Protein AF-X1PCH0-F1 (afdb_monomer)

Structure (mmCIF, N/CA/C/O backbone):
data_AF-X1PCH0-F1
#
_entry.id   AF-X1PCH0-F1
#
loop_
_atom_site.group_PDB
_atom_site.id
_atom_site.type_symbol
_atom_site.label_atom_id
_atom_site.label_alt_id
_atom_site.label_comp_id
_atom_site.label_asym_id
_atom_site.label_entity_id
_atom_site.label_seq_id
_atom_site.pdbx_PDB_ins_code
_atom_site.Cartn_x
_atom_site.Cartn_y
_atom_site.Cartn_z
_atom_site.occupancy
_atom_site.B_iso_or_equiv
_atom_site.auth_seq_id
_atom_site.auth_comp_id
_atom_site.auth_asym_id
_atom_site.auth_atom_id
_atom_site.pdbx_PDB_model_num
ATOM 1 N N . MET A 1 1 ? -16.392 0.186 8.956 1.00 86.19 1 MET A N 1
ATOM 2 C CA . MET A 1 1 ? -15.124 0.433 8.249 1.00 86.19 1 MET A CA 1
ATOM 3 C C . MET A 1 1 ? -14.223 -0.790 8.375 1.00 86.19 1 MET A C 1
ATOM 5 O O . MET A 1 1 ? -13.735 -1.090 9.455 1.00 86.19 1 MET A O 1
ATOM 9 N N . GLN A 1 2 ? -14.093 -1.530 7.285 1.00 96.88 2 GLN A N 1
ATOM 10 C CA . GLN A 1 2 ? -13.291 -2.727 7.056 1.00 96.88 2 GLN A CA 1
ATOM 11 C C . GLN A 1 2 ? -12.267 -2.507 5.925 1.00 96.88 2 GLN A C 1
ATOM 13 O O . GLN A 1 2 ? -11.289 -3.250 5.837 1.00 96.88 2 GLN A O 1
ATOM 18 N N . ARG A 1 3 ? -12.473 -1.505 5.058 1.00 98.19 3 ARG A N 1
ATOM 19 C CA . ARG A 1 3 ? -11.628 -1.227 3.888 1.00 98.19 3 ARG A CA 1
ATOM 20 C C . ARG A 1 3 ? -11.244 0.244 3.839 1.00 98.19 3 ARG A C 1
ATOM 22 O O . ARG A 1 3 ? -12.115 1.102 3.778 1.00 98.19 3 ARG A O 1
ATOM 29 N N . VAL A 1 4 ? -9.947 0.535 3.871 1.00 98.25 4 VAL A N 1
ATOM 30 C CA . VAL A 1 4 ? -9.428 1.908 3.933 1.00 98.25 4 VAL A CA 1
ATOM 31 C C . VAL A 1 4 ? -8.373 2.123 2.861 1.00 98.25 4 VAL A C 1
ATOM 33 O O . VAL A 1 4 ? -7.351 1.437 2.831 1.00 98.25 4 VAL A O 1
ATOM 36 N N . MET A 1 5 ? -8.601 3.104 1.992 1.00 97.75 5 MET A N 1
ATOM 37 C CA . MET A 1 5 ? -7.638 3.542 0.984 1.00 97.75 5 MET A CA 1
ATOM 38 C C . MET A 1 5 ? -6.846 4.740 1.516 1.00 97.75 5 MET A C 1
ATOM 40 O O . MET A 1 5 ? -7.427 5.754 1.890 1.00 97.75 5 MET A O 1
ATOM 44 N N . ILE A 1 6 ? -5.515 4.641 1.526 1.00 97.88 6 ILE A N 1
ATOM 45 C CA . ILE A 1 6 ? -4.622 5.732 1.935 1.00 97.88 6 ILE A CA 1
ATOM 46 C C . ILE A 1 6 ? -3.766 6.137 0.737 1.00 97.88 6 ILE A C 1
ATOM 48 O O . ILE A 1 6 ? -2.930 5.369 0.259 1.00 97.88 6 ILE A O 1
ATOM 52 N N . ILE A 1 7 ? -3.952 7.370 0.274 1.00 96.06 7 ILE A N 1
ATOM 53 C CA . ILE A 1 7 ? -3.163 7.988 -0.794 1.00 96.06 7 ILE A CA 1
ATOM 54 C C . ILE A 1 7 ? -2.511 9.274 -0.297 1.00 96.06 7 ILE A C 1
ATOM 56 O O . ILE A 1 7 ? -3.029 9.959 0.580 1.00 96.06 7 ILE A O 1
ATOM 60 N N . GLY A 1 8 ? -1.353 9.600 -0.859 1.00 93.62 8 GLY A N 1
ATOM 61 C CA . GLY A 1 8 ? -0.617 10.808 -0.520 1.00 93.62 8 GLY A CA 1
ATOM 62 C C . GLY A 1 8 ? 0.708 10.881 -1.265 1.00 93.62 8 GLY A C 1
ATOM 63 O O . GLY A 1 8 ? 1.127 9.921 -1.913 1.00 93.62 8 GLY A O 1
ATOM 64 N N . GLN A 1 9 ? 1.377 12.022 -1.153 1.00 93.56 9 GLN A N 1
ATOM 65 C CA . GLN A 1 9 ? 2.697 12.230 -1.742 1.00 93.56 9 GLN A CA 1
ATOM 66 C C . GLN A 1 9 ? 3.797 11.487 -0.949 1.00 93.56 9 GLN A C 1
ATOM 68 O O . GLN A 1 9 ? 3.592 11.058 0.199 1.00 93.56 9 GLN A O 1
ATOM 73 N N . PRO A 1 10 ? 4.993 11.290 -1.526 1.00 92.12 10 PRO A N 1
ATOM 74 C CA . PRO A 1 10 ? 6.177 10.916 -0.755 1.00 92.12 10 PRO A CA 1
ATOM 75 C C . PRO A 1 10 ? 6.382 11.868 0.437 1.00 92.12 10 PRO A C 1
ATOM 77 O O . PRO A 1 10 ? 6.111 13.059 0.343 1.00 92.12 10 PRO A O 1
ATOM 80 N N . GLY A 1 11 ? 6.788 11.337 1.593 1.00 93.50 11 GLY A N 1
ATOM 81 C CA . GLY A 1 11 ? 6.997 12.140 2.808 1.00 93.50 11 GLY A CA 1
ATOM 82 C C . GLY A 1 11 ? 5.738 12.574 3.578 1.00 93.50 11 GLY A C 1
ATOM 83 O O . GLY A 1 11 ? 5.867 13.016 4.712 1.00 93.50 11 GLY A O 1
ATOM 84 N N . SER A 1 12 ? 4.517 12.374 3.065 1.00 96.06 12 SER A N 1
ATOM 85 C CA . SER A 1 12 ? 3.286 12.859 3.729 1.00 96.06 12 SER A CA 1
ATOM 86 C C . SER A 1 12 ? 2.833 12.060 4.968 1.00 96.06 12 SER A C 1
ATOM 88 O O . SER A 1 12 ? 1.738 12.279 5.478 1.00 96.06 12 SER A O 1
ATOM 90 N N . GLY A 1 13 ? 3.616 11.080 5.433 1.00 96.81 13 GLY A N 1
ATOM 91 C CA . GLY A 1 13 ? 3.287 10.266 6.615 1.00 96.81 13 GLY A CA 1
ATOM 92 C C . GLY A 1 13 ? 2.313 9.095 6.393 1.00 96.81 13 GLY A C 1
ATOM 93 O O . GLY A 1 13 ? 1.902 8.465 7.365 1.00 96.81 13 GLY A O 1
ATOM 94 N N . LYS A 1 14 ? 1.980 8.753 5.140 1.00 97.56 14 LYS A N 1
ATOM 95 C CA . LYS A 1 14 ? 1.053 7.662 4.750 1.00 97.56 14 LYS A CA 1
ATOM 96 C C . LYS A 1 14 ? 1.303 6.348 5.492 1.00 97.56 14 LYS A C 1
ATOM 98 O O . LYS A 1 14 ? 0.406 5.804 6.127 1.00 97.56 14 LYS A O 1
ATOM 103 N N . SER A 1 15 ? 2.541 5.860 5.449 1.00 97.00 15 SER A N 1
ATOM 104 C CA . SER A 1 15 ? 2.909 4.561 6.011 1.00 97.00 15 SER A CA 1
ATOM 105 C C . SER A 1 15 ? 2.859 4.578 7.542 1.00 97.00 15 SER A C 1
ATOM 107 O O . SER A 1 15 ? 2.552 3.566 8.167 1.00 97.00 15 SER A O 1
ATOM 109 N N . THR A 1 16 ? 3.090 5.743 8.160 1.00 98.06 16 THR A N 1
ATOM 110 C CA . THR A 1 16 ? 2.876 5.952 9.600 1.00 98.06 16 THR A CA 1
ATOM 111 C C . THR A 1 16 ? 1.394 5.885 9.951 1.00 98.06 16 THR A C 1
ATOM 113 O O . THR A 1 16 ? 1.037 5.210 10.915 1.00 98.06 16 THR A O 1
ATOM 116 N N . LEU A 1 17 ? 0.530 6.541 9.171 1.00 98.31 17 LEU A N 1
ATOM 117 C CA . LEU A 1 17 ? -0.920 6.474 9.354 1.00 98.31 17 LEU A CA 1
ATOM 118 C C . LEU A 1 17 ? -1.439 5.042 9.179 1.00 98.31 17 LEU A C 1
ATOM 120 O O . LEU A 1 17 ? -2.160 4.555 10.044 1.00 98.31 17 LEU A O 1
ATOM 124 N N . ALA A 1 18 ? -1.031 4.357 8.109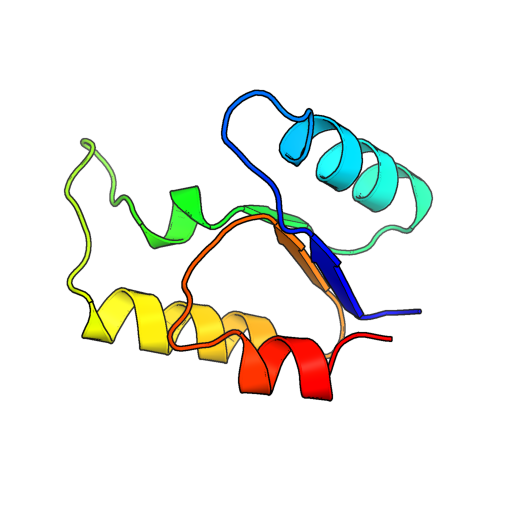 1.00 98.31 18 ALA A N 1
ATOM 125 C CA . ALA A 1 18 ? -1.458 2.995 7.806 1.00 98.31 18 ALA A CA 1
ATOM 126 C C . ALA A 1 18 ? -1.112 2.014 8.933 1.00 98.31 18 ALA A C 1
ATOM 128 O O . ALA A 1 18 ? -1.975 1.256 9.365 1.00 98.31 18 ALA A O 1
ATOM 129 N N . ARG A 1 19 ? 0.115 2.084 9.470 1.00 98.38 19 ARG A N 1
ATOM 130 C CA . ARG A 1 19 ? 0.541 1.254 10.606 1.00 98.38 19 ARG A CA 1
ATOM 131 C C . ARG A 1 19 ? -0.280 1.532 11.861 1.00 98.38 19 ARG A C 1
ATOM 133 O O . ARG A 1 19 ? -0.842 0.605 12.428 1.00 98.38 19 ARG A O 1
ATOM 140 N N . LYS A 1 20 ? -0.403 2.806 12.253 1.00 98.50 20 LYS A N 1
ATOM 141 C CA . LYS A 1 20 ? -1.186 3.202 13.436 1.00 98.50 20 LYS A CA 1
ATOM 142 C C . LYS A 1 20 ? -2.650 2.787 13.314 1.00 98.50 20 LYS A C 1
ATOM 144 O O . LYS A 1 20 ? -3.271 2.404 14.301 1.00 98.50 20 LYS A O 1
ATOM 149 N N . LEU A 1 21 ? -3.216 2.880 12.112 1.00 98.06 21 LEU A N 1
ATOM 150 C CA . LEU A 1 21 ? -4.585 2.457 11.856 1.00 98.06 21 LEU A CA 1
ATOM 151 C C . LEU A 1 21 ? -4.711 0.932 11.916 1.00 98.06 21 LEU A C 1
ATOM 153 O O . LEU A 1 21 ? -5.648 0.443 12.539 1.00 98.06 21 LEU A O 1
ATOM 157 N N . GLY A 1 22 ? -3.759 0.190 11.350 1.00 98.38 22 GLY A N 1
ATOM 158 C CA . GLY A 1 22 ? -3.697 -1.269 11.454 1.00 98.38 22 GLY A CA 1
ATOM 159 C C . GLY A 1 22 ? -3.624 -1.744 12.905 1.00 98.38 22 GLY A C 1
ATOM 160 O O . GLY A 1 22 ? -4.437 -2.563 13.315 1.00 98.38 22 GLY A O 1
ATOM 161 N N . GLU A 1 23 ? -2.740 -1.155 13.714 1.00 98.38 23 GLU A N 1
ATOM 162 C CA . GLU A 1 23 ? -2.614 -1.451 15.152 1.00 98.38 23 GLU A CA 1
ATOM 163 C C . GLU A 1 23 ? -3.918 -1.194 15.921 1.00 98.38 23 GLU A C 1
ATOM 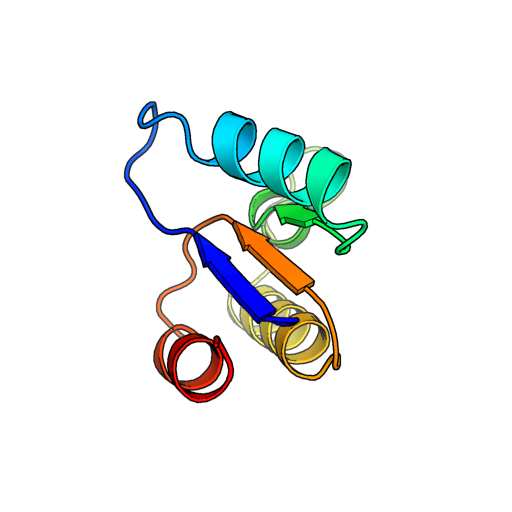165 O O . GLU A 1 23 ? -4.301 -1.983 16.780 1.00 98.38 23 GLU A O 1
ATOM 170 N N . ARG A 1 24 ? -4.626 -0.103 15.605 1.00 98.19 24 ARG A N 1
ATOM 171 C CA . ARG A 1 24 ? -5.873 0.276 16.292 1.00 98.19 24 ARG A CA 1
ATOM 172 C C . ARG A 1 24 ? -7.096 -0.520 15.848 1.00 98.19 24 ARG A C 1
ATOM 174 O O . ARG A 1 24 ? -8.025 -0.676 16.632 1.00 98.19 24 ARG A O 1
ATOM 181 N N . THR A 1 25 ? -7.140 -0.946 14.589 1.00 97.94 25 THR A N 1
ATOM 182 C CA . THR A 1 25 ? -8.328 -1.578 13.985 1.00 97.94 25 THR A CA 1
ATOM 183 C C . THR A 1 25 ? -8.195 -3.089 13.828 1.00 97.94 25 THR A C 1
ATOM 185 O O . THR A 1 25 ? -9.193 -3.764 13.595 1.00 97.94 25 THR A O 1
ATOM 188 N N . GLY A 1 26 ? -6.974 -3.624 13.906 1.00 97.88 26 GLY A N 1
ATOM 189 C CA . GLY A 1 26 ? -6.670 -5.010 13.555 1.00 97.88 26 GLY A CA 1
ATOM 190 C C . GLY A 1 26 ? -6.772 -5.309 12.054 1.00 97.88 26 GLY A C 1
ATOM 191 O O . GLY A 1 26 ? -6.704 -6.474 11.661 1.00 97.88 26 GLY A O 1
ATOM 192 N N . LEU A 1 27 ? -6.957 -4.295 11.198 1.00 98.25 27 LEU A N 1
ATOM 193 C CA . LEU A 1 27 ? -7.051 -4.497 9.753 1.00 98.25 27 LEU A CA 1
ATOM 194 C C . LEU A 1 27 ? -5.675 -4.813 9.143 1.00 98.25 27 LEU A C 1
ATOM 196 O O . LEU A 1 27 ? -4.675 -4.193 9.518 1.00 98.25 27 LEU A O 1
ATOM 200 N N . PRO A 1 28 ? -5.606 -5.733 8.162 1.00 98.12 28 PRO A N 1
ATOM 201 C CA . PRO A 1 28 ? -4.352 -6.057 7.497 1.00 98.12 28 PRO A CA 1
ATOM 202 C C . PRO A 1 28 ? -3.883 -4.876 6.640 1.00 98.12 28 PRO A C 1
ATOM 204 O O . PRO A 1 28 ? -4.627 -4.376 5.794 1.00 98.12 28 PRO A O 1
ATOM 207 N N . VAL A 1 29 ? -2.636 -4.452 6.846 1.00 98.50 29 VAL A N 1
ATOM 208 C CA . VAL A 1 29 ? -2.016 -3.346 6.106 1.00 98.50 29 VAL A CA 1
ATOM 209 C C . VAL A 1 29 ? -1.265 -3.884 4.894 1.00 98.50 29 VAL A C 1
ATOM 211 O O . VAL A 1 29 ? -0.431 -4.780 5.011 1.00 98.50 29 VAL A O 1
ATOM 214 N N . VAL A 1 30 ? -1.539 -3.305 3.729 1.00 98.12 30 VAL A N 1
ATOM 215 C CA . VAL A 1 30 ? -0.825 -3.560 2.479 1.00 98.12 30 VAL A CA 1
ATOM 216 C C . VAL A 1 30 ? -0.214 -2.254 1.993 1.00 98.12 30 VAL A C 1
ATOM 218 O O . VAL A 1 30 ? -0.926 -1.300 1.681 1.00 98.12 30 VAL A O 1
ATOM 221 N N . HIS A 1 31 ? 1.113 -2.226 1.914 1.00 97.25 31 HIS A N 1
ATOM 222 C CA . HIS A 1 31 ? 1.864 -1.135 1.301 1.00 97.25 31 HIS A CA 1
ATOM 223 C C . HIS A 1 31 ? 2.116 -1.460 -0.169 1.00 97.25 31 HIS A C 1
ATOM 225 O O . HIS A 1 31 ? 2.615 -2.538 -0.481 1.00 97.25 31 HIS A O 1
ATOM 231 N N . ILE A 1 32 ? 1.820 -0.530 -1.075 1.00 96.12 32 ILE A N 1
ATOM 232 C CA . ILE A 1 32 ? 1.986 -0.741 -2.519 1.00 96.12 32 ILE A CA 1
ATOM 233 C C . ILE A 1 32 ? 3.434 -1.087 -2.912 1.00 96.12 32 ILE A C 1
ATOM 235 O O . ILE A 1 32 ? 3.652 -1.742 -3.930 1.00 96.12 32 ILE A O 1
ATOM 239 N N . ASP A 1 33 ? 4.427 -0.685 -2.117 1.00 94.56 33 ASP A N 1
ATOM 240 C CA . ASP A 1 33 ? 5.839 -0.970 -2.385 1.00 94.56 33 ASP A CA 1
ATOM 241 C C . ASP A 1 33 ? 6.137 -2.477 -2.354 1.00 94.56 33 ASP A C 1
ATOM 243 O O . ASP A 1 33 ? 6.961 -2.954 -3.132 1.00 94.56 33 ASP A O 1
ATOM 247 N N . THR A 1 34 ? 5.407 -3.259 -1.547 1.00 94.81 34 THR A N 1
ATOM 248 C CA . THR A 1 34 ? 5.552 -4.728 -1.524 1.00 94.81 34 THR A CA 1
ATOM 249 C C . THR A 1 34 ? 5.012 -5.384 -2.798 1.00 94.81 34 THR A C 1
ATOM 251 O O . THR A 1 34 ? 5.411 -6.497 -3.145 1.00 94.81 34 THR A O 1
ATOM 254 N N . ILE A 1 35 ? 4.138 -4.677 -3.524 1.00 96.75 35 ILE A N 1
ATOM 255 C CA . ILE A 1 35 ? 3.623 -5.058 -4.842 1.00 96.75 35 ILE A CA 1
ATOM 256 C C . ILE A 1 35 ? 4.535 -4.528 -5.953 1.00 96.75 35 ILE A C 1
ATOM 258 O O . ILE A 1 35 ? 4.750 -5.226 -6.938 1.00 96.75 35 ILE A O 1
ATOM 262 N N . HIS A 1 36 ? 5.122 -3.338 -5.817 1.00 96.31 36 HIS A N 1
ATOM 263 C CA . HIS A 1 36 ? 6.027 -2.797 -6.837 1.00 96.31 36 HIS A CA 1
ATOM 264 C C . HIS A 1 36 ? 7.306 -3.614 -6.975 1.00 96.31 36 HIS A C 1
ATOM 266 O O . HIS A 1 36 ? 7.728 -3.890 -8.097 1.00 96.31 36 HIS A O 1
ATOM 272 N N . TRP A 1 37 ? 7.889 -4.026 -5.850 1.00 96.94 37 TRP A N 1
ATOM 273 C CA . TRP A 1 37 ? 9.240 -4.571 -5.820 1.00 96.94 37 TRP A CA 1
ATOM 274 C C . TRP A 1 37 ? 9.251 -6.051 -5.445 1.00 96.94 37 TRP A C 1
ATOM 276 O O . TRP A 1 37 ? 8.608 -6.488 -4.486 1.00 96.94 37 TRP A O 1
ATOM 286 N N . GLN A 1 38 ? 9.989 -6.835 -6.221 1.00 95.75 38 GLN A N 1
ATOM 287 C CA . GLN A 1 38 ? 10.406 -8.186 -5.865 1.00 95.75 38 GLN A CA 1
ATOM 288 C C . GLN A 1 38 ? 11.691 -8.130 -5.016 1.00 95.75 38 GLN A C 1
ATOM 290 O O . GLN A 1 38 ? 12.341 -7.078 -4.945 1.00 95.75 38 GLN A O 1
ATOM 295 N N . PRO A 1 39 ? 12.093 -9.246 -4.374 1.00 94.56 39 PRO A N 1
ATOM 296 C CA . PRO A 1 39 ? 13.401 -9.339 -3.736 1.00 94.56 39 PRO A CA 1
ATOM 297 C C . PRO A 1 39 ? 14.525 -8.889 -4.678 1.00 94.56 39 PRO A C 1
ATOM 299 O O . PRO A 1 39 ? 14.512 -9.197 -5.867 1.00 94.56 39 PRO A O 1
ATOM 302 N N . GLY A 1 40 ? 15.484 -8.132 -4.143 1.00 96.19 40 GLY A N 1
ATOM 303 C CA . GLY A 1 40 ? 16.551 -7.531 -4.947 1.00 96.19 40 GLY A CA 1
ATOM 304 C C . GLY A 1 40 ? 16.156 -6.243 -5.675 1.00 96.19 40 GLY A C 1
ATOM 305 O O . GLY A 1 40 ? 16.881 -5.831 -6.571 1.00 96.19 40 GLY A O 1
ATOM 306 N N . TRP A 1 41 ? 15.043 -5.600 -5.292 1.00 95.50 41 TRP A N 1
ATOM 307 C CA . TRP A 1 41 ? 14.573 -4.336 -5.884 1.00 95.50 41 TRP A CA 1
ATOM 308 C C . TRP A 1 41 ? 14.263 -4.440 -7.381 1.00 95.50 41 TRP A C 1
ATOM 310 O O . TRP A 1 41 ? 14.365 -3.468 -8.125 1.00 95.50 41 TRP A O 1
ATOM 320 N N . VAL A 1 42 ? 13.854 -5.629 -7.824 1.00 97.50 42 VAL A N 1
ATOM 321 C CA . VAL A 1 42 ? 13.423 -5.851 -9.204 1.00 97.50 42 VAL A CA 1
ATOM 322 C C . VAL A 1 42 ? 11.979 -5.378 -9.344 1.00 97.50 42 VAL A C 1
ATOM 324 O O . VAL A 1 42 ? 11.090 -5.856 -8.635 1.00 97.50 42 VAL A O 1
ATOM 327 N N . GLU A 1 43 ? 11.741 -4.417 -10.234 1.00 96.94 43 GLU A N 1
ATOM 328 C CA . GLU A 1 43 ? 10.398 -3.887 -10.468 1.00 96.94 43 GLU A CA 1
ATOM 329 C C . GLU A 1 43 ? 9.509 -4.936 -11.146 1.00 96.94 43 GLU A C 1
ATOM 331 O O . GLU A 1 43 ? 9.898 -5.561 -12.135 1.00 96.94 43 GLU A O 1
ATOM 336 N N . ARG A 1 44 ? 8.286 -5.119 -10.640 1.00 97.25 44 ARG A N 1
ATOM 337 C CA . ARG A 1 44 ? 7.272 -5.934 -11.319 1.00 97.25 44 ARG A CA 1
ATOM 338 C C . ARG A 1 44 ? 6.785 -5.261 -12.598 1.00 97.25 44 ARG A C 1
ATOM 340 O O . ARG A 1 44 ? 6.777 -4.036 -12.722 1.00 97.25 44 ARG A O 1
ATOM 347 N N . SER A 1 45 ? 6.275 -6.060 -13.531 1.00 97.69 45 SER A N 1
ATOM 348 C CA . SER A 1 45 ? 5.571 -5.512 -14.693 1.00 97.69 45 SER A CA 1
ATOM 349 C C . SER A 1 45 ? 4.308 -4.752 -14.262 1.00 97.69 45 SER A C 1
ATOM 351 O O . SER A 1 45 ? 3.727 -5.003 -13.200 1.00 97.69 45 SER A O 1
ATOM 353 N N . ARG A 1 46 ? 3.847 -3.809 -15.091 1.00 96.75 46 ARG A N 1
ATOM 354 C CA . ARG A 1 46 ? 2.608 -3.056 -14.827 1.00 96.7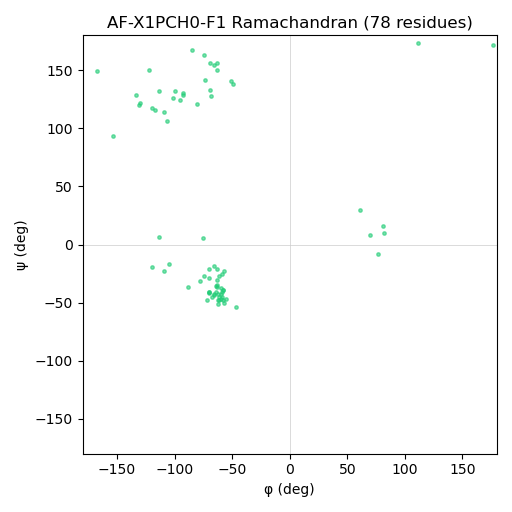5 46 ARG A CA 1
ATOM 355 C C . ARG A 1 46 ? 1.389 -3.975 -14.689 1.00 96.75 46 ARG A C 1
ATOM 357 O O . ARG A 1 46 ? 0.544 -3.730 -13.824 1.00 96.75 46 ARG A O 1
ATOM 364 N N . ASP A 1 47 ? 1.309 -5.022 -15.500 1.00 97.94 47 ASP A N 1
ATOM 365 C CA . ASP A 1 47 ? 0.181 -5.958 -15.491 1.00 97.94 47 ASP A CA 1
ATOM 366 C C . ASP A 1 47 ? 0.183 -6.809 -14.222 1.00 97.94 47 ASP A C 1
ATOM 368 O O . ASP A 1 47 ? -0.852 -6.972 -13.576 1.00 97.94 47 ASP A O 1
ATOM 372 N N . GLU A 1 48 ? 1.360 -7.259 -13.786 1.00 97.88 48 GLU A N 1
ATOM 373 C CA . GLU A 1 48 ? 1.498 -8.003 -12.538 1.00 97.88 48 GLU A CA 1
ATOM 374 C C . GLU A 1 48 ? 1.154 -7.138 -11.318 1.00 97.88 48 GLU A C 1
ATOM 376 O O . GLU A 1 48 ? 0.397 -7.580 -10.453 1.00 97.88 48 GLU A O 1
ATOM 381 N N . LYS A 1 49 ? 1.619 -5.879 -11.278 1.00 97.88 49 LYS A N 1
ATOM 382 C CA . LYS A 1 49 ? 1.218 -4.912 -10.239 1.00 97.88 49 LYS A CA 1
ATOM 383 C C . LYS A 1 49 ? -0.299 -4.749 -10.181 1.00 97.88 49 LYS A C 1
ATOM 385 O O . LYS A 1 49 ? -0.881 -4.787 -9.100 1.00 97.88 49 LYS A O 1
ATOM 390 N N . THR A 1 50 ? -0.936 -4.586 -11.340 1.00 98.00 50 THR A N 1
ATOM 391 C CA . THR A 1 50 ? -2.390 -4.401 -11.453 1.00 98.00 50 THR A CA 1
ATOM 392 C C . THR A 1 50 ? -3.144 -5.625 -10.937 1.00 98.00 50 THR A C 1
ATOM 394 O O . THR A 1 50 ? -4.031 -5.483 -10.098 1.00 98.00 50 THR A O 1
ATOM 397 N N . ARG A 1 51 ? -2.737 -6.830 -11.355 1.00 98.31 51 ARG A N 1
ATOM 398 C CA . ARG A 1 51 ? -3.313 -8.093 -10.875 1.00 98.31 51 ARG A CA 1
ATOM 399 C C . ARG A 1 51 ? -3.212 -8.227 -9.353 1.00 98.31 51 ARG A C 1
ATOM 401 O O . ARG A 1 51 ? -4.220 -8.464 -8.696 1.00 98.31 51 ARG A O 1
ATOM 408 N N . LEU A 1 52 ? -2.023 -8.017 -8.785 1.00 98.06 52 LEU A N 1
ATOM 409 C CA . LEU A 1 52 ? -1.792 -8.130 -7.340 1.00 98.06 52 LEU A CA 1
ATOM 410 C C . LEU A 1 52 ? -2.582 -7.086 -6.535 1.00 98.06 52 LEU A C 1
ATOM 412 O O . LEU A 1 52 ? -3.083 -7.388 -5.453 1.00 98.06 52 LEU A O 1
ATOM 416 N N . CYS A 1 53 ? -2.741 -5.867 -7.060 1.00 98.12 53 CYS A N 1
ATOM 417 C CA . CYS A 1 53 ? -3.611 -4.861 -6.446 1.00 98.12 53 CYS A CA 1
ATOM 418 C C . CYS A 1 53 ? -5.069 -5.337 -6.402 1.00 98.12 53 CYS A C 1
ATOM 420 O O . CYS A 1 53 ? -5.700 -5.256 -5.349 1.00 98.12 53 CYS A O 1
ATOM 422 N N . HIS A 1 54 ? -5.583 -5.897 -7.500 1.00 97.88 54 HIS A N 1
ATOM 423 C CA . HIS A 1 54 ? -6.942 -6.440 -7.546 1.00 97.88 54 HIS A CA 1
ATOM 424 C C . HIS A 1 54 ? -7.148 -7.623 -6.591 1.00 97.88 54 HIS A C 1
ATOM 426 O O . HIS A 1 54 ? -8.196 -7.717 -5.955 1.00 97.88 54 HIS A O 1
ATOM 432 N N . GLU A 1 55 ? -6.144 -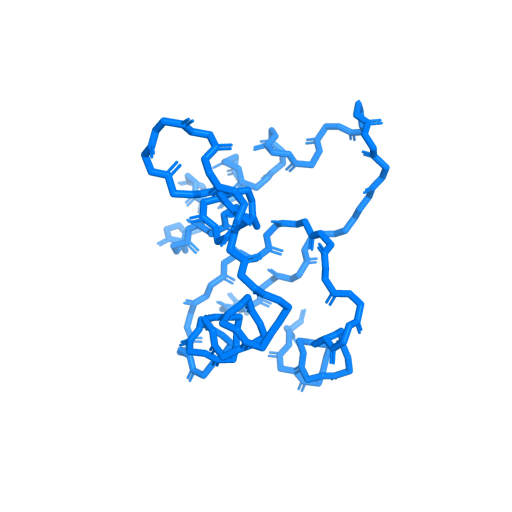8.482 -6.411 1.00 98.00 55 GLU A N 1
ATOM 433 C CA . GLU A 1 55 ? -6.187 -9.567 -5.418 1.00 98.00 55 GLU A CA 1
ATOM 434 C C . GLU A 1 55 ? -6.280 -9.049 -3.975 1.00 98.00 55 GLU A C 1
ATOM 436 O O . GLU A 1 55 ? -6.929 -9.664 -3.128 1.00 98.00 55 GLU A O 1
ATOM 441 N N . VAL A 1 56 ? -5.646 -7.913 -3.670 1.00 97.75 56 VAL A N 1
ATOM 442 C CA . VAL A 1 56 ? -5.776 -7.251 -2.363 1.00 97.75 56 VAL A CA 1
ATOM 443 C C . VAL A 1 56 ? -7.150 -6.608 -2.223 1.00 97.75 56 VAL A C 1
ATOM 445 O O . VAL A 1 56 ? -7.822 -6.810 -1.214 1.00 97.75 56 VAL A O 1
ATOM 448 N N . GLU A 1 57 ? -7.581 -5.872 -3.246 1.00 96.38 57 GLU A N 1
ATOM 449 C CA . GLU A 1 57 ? -8.868 -5.178 -3.294 1.00 96.38 57 GLU A CA 1
ATOM 450 C C . GLU A 1 57 ? -10.046 -6.138 -3.106 1.00 96.38 57 GLU A C 1
ATOM 452 O O . GLU A 1 57 ? -10.997 -5.801 -2.397 1.00 96.38 57 GLU A O 1
ATOM 457 N N . ALA A 1 58 ? -9.967 -7.341 -3.684 1.00 97.38 58 ALA A N 1
ATOM 458 C CA . ALA A 1 58 ? -10.987 -8.383 -3.598 1.00 97.38 58 ALA A CA 1
ATOM 459 C C . ALA A 1 58 ? -11.230 -8.899 -2.168 1.00 97.38 58 ALA A C 1
ATOM 461 O O . ALA A 1 58 ? -12.310 -9.418 -1.886 1.00 97.38 58 ALA A O 1
ATOM 462 N N . ARG A 1 59 ? -10.276 -8.717 -1.246 1.00 97.94 59 ARG A N 1
ATOM 463 C CA . ARG A 1 59 ? -10.425 -9.119 0.159 1.00 97.94 59 ARG A CA 1
ATOM 464 C C . ARG A 1 59 ? -11.511 -8.295 0.849 1.00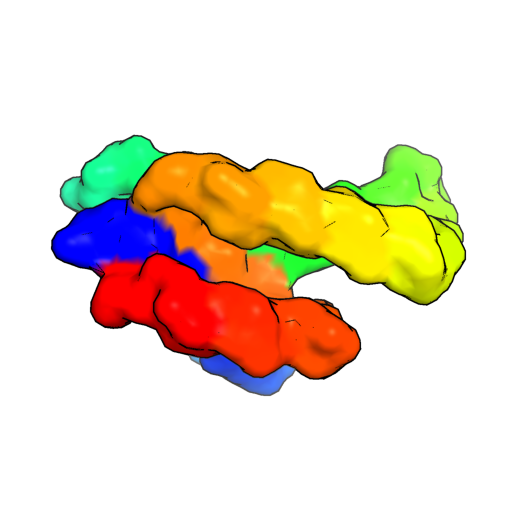 97.94 59 ARG A C 1
ATOM 466 O O . ARG A 1 59 ? -11.780 -7.146 0.492 1.00 97.94 59 ARG A O 1
ATOM 473 N N . GLU A 1 60 ? -12.102 -8.871 1.890 1.00 97.50 60 GLU A N 1
ATOM 474 C CA . GLU A 1 60 ? -13.151 -8.209 2.675 1.00 97.50 60 GLU A CA 1
ATOM 475 C C . GLU A 1 60 ? -12.608 -7.110 3.595 1.00 97.50 60 GLU A C 1
ATOM 477 O O . GLU A 1 60 ? -13.333 -6.162 3.905 1.00 97.50 60 GLU A O 1
ATOM 482 N N . ARG A 1 61 ? -11.341 -7.234 4.016 1.00 98.25 61 ARG A N 1
ATOM 483 C CA . ARG A 1 61 ? -10.677 -6.355 4.986 1.00 98.25 61 ARG A CA 1
ATOM 484 C C . ARG A 1 61 ? -9.295 -5.940 4.501 1.00 98.25 61 ARG A C 1
ATOM 486 O O . ARG A 1 61 ? -8.498 -6.817 4.161 1.00 98.25 61 ARG A O 1
ATOM 493 N N . TRP A 1 62 ? -8.999 -4.641 4.507 1.00 98.38 62 TRP A N 1
ATOM 494 C CA . TRP A 1 62 ? -7.676 -4.112 4.156 1.00 98.38 62 TRP A CA 1
ATOM 495 C C . TRP A 1 62 ? -7.501 -2.636 4.521 1.00 98.38 62 TRP A C 1
ATOM 497 O O . TRP A 1 62 ? -8.429 -1.837 4.445 1.00 98.38 62 TRP A O 1
ATOM 507 N N . ILE A 1 63 ? -6.265 -2.260 4.835 1.00 98.69 63 ILE A N 1
ATOM 508 C CA . ILE A 1 63 ? -5.763 -0.894 4.694 1.00 98.69 63 ILE A CA 1
ATOM 509 C C . ILE A 1 63 ? -4.776 -0.925 3.532 1.00 98.69 63 ILE A C 1
ATOM 511 O O . ILE A 1 63 ? -3.736 -1.572 3.630 1.00 98.69 63 ILE A O 1
ATOM 515 N N . PHE A 1 64 ? -5.098 -0.252 2.432 1.00 98.31 64 PHE A N 1
ATOM 516 C CA . PHE A 1 64 ? -4.259 -0.217 1.240 1.00 98.31 64 PHE A CA 1
ATOM 517 C C . PHE A 1 64 ? -3.605 1.158 1.133 1.00 98.31 64 PHE A C 1
ATOM 519 O O . PHE A 1 64 ? -4.253 2.148 0.790 1.00 98.31 64 PHE A O 1
ATOM 526 N N . GLU A 1 65 ? -2.307 1.206 1.422 1.00 97.75 65 GLU A N 1
ATOM 527 C CA . GLU A 1 65 ? -1.495 2.415 1.388 1.00 97.75 65 GLU A CA 1
ATOM 528 C C . GLU A 1 65 ? -0.645 2.496 0.116 1.00 97.75 65 GLU A C 1
ATOM 530 O O . GLU A 1 65 ? 0.115 1.580 -0.201 1.00 97.75 65 GLU A O 1
ATOM 535 N N . GLY A 1 66 ? -0.769 3.612 -0.602 1.00 94.50 66 GLY A N 1
ATOM 536 C CA . GLY A 1 66 ? 0.079 3.954 -1.740 1.00 94.50 66 GLY A CA 1
ATOM 537 C C . GLY A 1 66 ? -0.623 3.941 -3.103 1.00 94.50 66 GLY A C 1
ATOM 538 O O . GLY A 1 66 ? -1.801 3.598 -3.255 1.00 94.50 66 GLY A O 1
ATOM 539 N N . GLY A 1 67 ? 0.110 4.393 -4.121 1.00 90.12 67 GLY A N 1
ATOM 540 C CA . GLY A 1 67 ? -0.426 4.712 -5.443 1.00 90.12 67 GLY A CA 1
ATOM 541 C C . GLY A 1 67 ? -0.205 3.622 -6.490 1.00 90.12 67 GLY A C 1
ATOM 542 O O . GLY A 1 67 ? 0.906 3.156 -6.686 1.00 90.12 67 GLY A O 1
ATOM 543 N N . HIS A 1 68 ? -1.273 3.278 -7.208 1.00 94.81 68 HIS A N 1
ATOM 544 C CA . HIS A 1 68 ? -1.237 2.617 -8.516 1.00 94.81 68 HIS A CA 1
ATOM 545 C C . HIS A 1 68 ? -2.532 3.019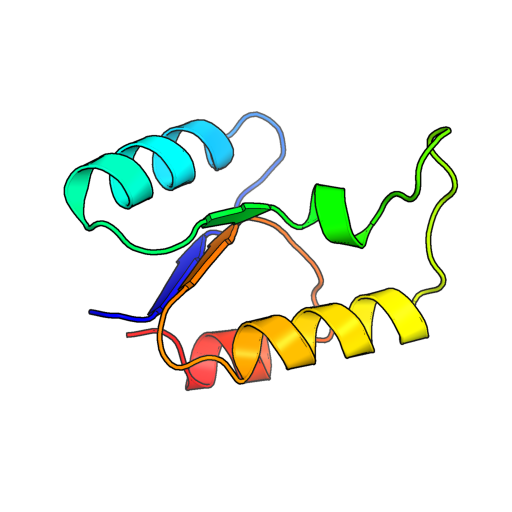 -9.215 1.00 94.81 68 HIS A C 1
ATOM 547 O O . HIS A 1 68 ? -3.596 2.469 -8.922 1.00 94.81 68 HIS A O 1
ATOM 553 N N . SER A 1 69 ? -2.469 4.085 -10.015 1.00 94.81 69 SER A N 1
ATOM 554 C CA . SER A 1 69 ? -3.662 4.819 -10.460 1.00 94.81 69 SER A CA 1
ATOM 555 C C . SER A 1 69 ? -4.626 3.970 -11.282 1.00 94.81 69 SER A C 1
ATOM 557 O O . SER A 1 69 ? -5.834 4.183 -11.211 1.00 94.81 69 SER A O 1
ATOM 559 N N . ALA A 1 70 ? -4.111 2.947 -11.969 1.00 96.56 70 ALA A N 1
ATOM 560 C CA . ALA A 1 70 ? -4.910 1.987 -12.723 1.00 96.56 70 ALA A CA 1
ATOM 561 C C . ALA A 1 70 ? -5.975 1.263 -11.877 1.00 96.56 70 ALA A C 1
ATOM 563 O O . ALA A 1 70 ? -6.960 0.797 -12.438 1.00 96.56 70 ALA A O 1
ATOM 564 N N . THR A 1 71 ? -5.815 1.184 -10.549 1.00 96.56 71 THR A N 1
ATOM 565 C CA . THR A 1 71 ? -6.771 0.487 -9.668 1.00 96.56 71 THR A CA 1
ATOM 566 C C . THR A 1 71 ? -7.518 1.405 -8.702 1.00 96.56 71 THR A C 1
ATOM 568 O O . THR A 1 71 ? -8.266 0.933 -7.847 1.00 96.56 71 THR A O 1
ATOM 571 N N . TRP A 1 72 ? -7.363 2.730 -8.817 1.00 96.81 72 TRP A N 1
ATOM 572 C CA . TRP A 1 72 ? -8.028 3.673 -7.910 1.00 96.81 72 TRP A CA 1
ATOM 573 C C . TRP A 1 72 ? -9.547 3.608 -7.978 1.00 96.81 72 TRP A C 1
ATOM 575 O O . TRP A 1 72 ? -10.176 3.600 -6.927 1.00 96.81 72 TRP A O 1
ATOM 585 N N . SER A 1 73 ? -10.138 3.507 -9.169 1.00 97.31 73 SER A N 1
ATOM 586 C CA . SER A 1 73 ? -11.598 3.441 -9.303 1.00 97.31 73 SER A CA 1
ATOM 587 C C . SER A 1 73 ? -12.188 2.236 -8.564 1.00 97.31 73 SER A C 1
ATOM 589 O O . SER A 1 73 ? -13.172 2.385 -7.845 1.00 97.31 73 SER A O 1
ATOM 591 N N . ASN A 1 74 ? -11.553 1.061 -8.663 1.00 96.88 74 ASN A N 1
ATOM 592 C CA . ASN A 1 74 ? -11.999 -0.139 -7.950 1.00 96.88 74 ASN A CA 1
ATOM 593 C C . ASN A 1 74 ? -11.760 -0.039 -6.434 1.00 96.88 74 ASN A C 1
ATOM 595 O O . ASN A 1 74 ? -12.630 -0.408 -5.649 1.00 96.88 74 ASN A O 1
ATOM 599 N N . ARG A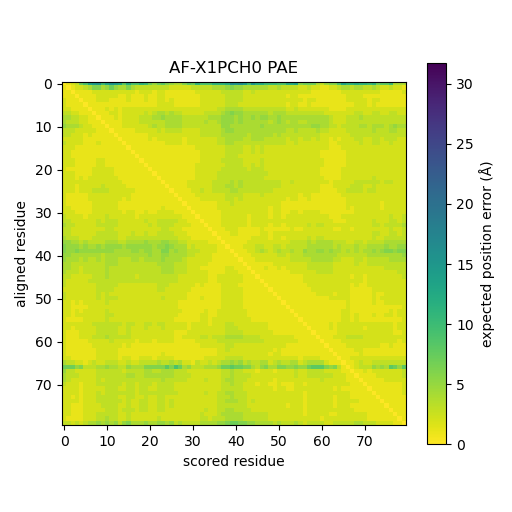 1 75 ? -10.607 0.502 -6.007 1.00 95.75 75 ARG A N 1
ATOM 600 C CA . ARG A 1 75 ? -10.329 0.753 -4.582 1.00 95.75 75 ARG A CA 1
ATOM 601 C C . ARG A 1 75 ? -11.336 1.701 -3.960 1.00 95.75 75 ARG A C 1
ATOM 603 O O . ARG A 1 75 ? -11.852 1.403 -2.889 1.00 95.75 75 ARG A O 1
ATOM 610 N N . LEU A 1 76 ? -11.626 2.807 -4.638 1.00 96.94 76 LEU A N 1
ATOM 611 C CA . LEU A 1 76 ? -12.556 3.821 -4.163 1.00 96.94 76 LEU A CA 1
ATOM 612 C C .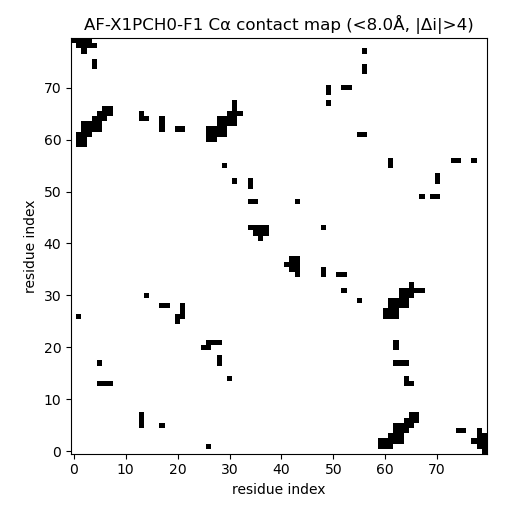 LEU A 1 76 ? -13.979 3.268 -4.055 1.00 96.94 76 LEU A C 1
ATOM 614 O O . LEU A 1 76 ? -14.642 3.518 -3.061 1.00 96.94 76 LEU A O 1
ATOM 618 N N . ALA A 1 77 ? -14.419 2.465 -5.028 1.00 97.56 77 ALA A N 1
ATOM 619 C CA . ALA A 1 77 ? -15.743 1.839 -5.004 1.00 97.56 77 ALA A CA 1
ATOM 620 C C . ALA A 1 77 ? -15.929 0.817 -3.865 1.00 97.56 77 ALA A C 1
ATOM 622 O O . ALA A 1 77 ? -17.058 0.444 -3.556 1.00 97.56 77 ALA A O 1
ATOM 623 N N . ARG A 1 78 ? -14.833 0.324 -3.273 1.00 96.62 78 ARG A N 1
ATOM 624 C CA . ARG A 1 78 ? -14.851 -0.699 -2.218 1.00 96.62 78 ARG A CA 1
ATOM 625 C C . ARG A 1 78 ? -14.465 -0.165 -0.843 1.00 96.62 78 ARG A C 1
ATOM 627 O O . ARG A 1 78 ? -14.780 -0.827 0.140 1.00 96.62 78 ARG A O 1
ATOM 634 N N . ALA A 1 79 ? -13.741 0.946 -0.759 1.00 97.12 79 ALA A N 1
ATOM 635 C CA . ALA A 1 79 ? -13.400 1.573 0.514 1.00 97.12 79 ALA A CA 1
ATOM 636 C C . ALA A 1 79 ? -14.670 2.047 1.243 1.00 97.12 79 ALA A C 1
ATOM 638 O O . ALA A 1 79 ? -15.664 2.371 0.595 1.00 97.12 79 ALA A O 1
ATOM 639 N N . ASP A 1 80 ? -14.624 2.056 2.575 1.00 95.62 80 ASP A N 1
ATOM 640 C CA . ASP A 1 80 ? -15.725 2.537 3.423 1.00 95.62 80 ASP A CA 1
ATOM 641 C C . ASP A 1 80 ? -15.552 4.000 3.848 1.00 95.62 80 ASP A C 1
ATOM 643 O O . ASP A 1 80 ? -14.390 4.472 3.907 1.00 95.62 80 ASP A O 1
#

Sequence (80 aa):
MQRVMIIGQPGSGKSTLARKLGERTGLPVVHIDTIHWQPGWVERSRDEKTRLCHEVEARERWIFEGGHSATWSNRLARAD

Organism: NCBI:txid412755

Secondary structure (DSSP, 8-state):
--EEEE---TTSSHHHHHHHHHHHH-PPEEEHHHHHEETTTEEPPHHHHHHHHHHHHTSSSEEEES--GGGHHHHHHH--

pLDDT: mean 96.8, std 1.98, range [86.19, 98.69]

Radius of gyration: 12.21 Å; Cα contacts (8 Å, |Δi|>4): 103; chains: 1; bounding box: 32×22×32 Å

Foldseek 3Di:
DFAAEFEDDPPPCQVVVQVVCCVVPVFAEDELVPLQADPPRDGDDLVSSVVVVVVQLPDLGYYYTYDDPVCVVSSVVRGD

Solvent-accessible surface area (backbone atoms only — not comparable to full-atom values): 4767 Å² total; per-residue (Å²): 128,51,25,42,78,42,76,75,64,89,90,68,50,59,72,59,52,48,49,57,48,21,74,74,68,71,39,54,70,43,56,44,64,71,54,43,36,44,90,90,74,41,72,53,55,72,66,57,37,51,51,56,50,50,62,56,62,71,46,85,56,29,33,44,35,55,86,58,77,93,50,44,70,64,45,59,76,62,38,102

Mean predicted aligned error: 2.21 Å

InterPro domains:
  IPR027417 P-loop containing nucleoside triphosphate hydrolase [G3DSA:3.40.50.300] (1-76)
  IPR027417 P-loop containing nucleoside triphosphate hydrolase [SSF52540] (2-75)
  IPR052922 Cytidylate Kinase Type 2 [PTHR37816] (1-80)

Nearest PDB structures (foldseek):
  4cvn-assembly4_B  TM=7.237E-01  e=8.427E-03  Pyrococcus abyssi GE5
  4w5h-assembly1_A  TM=6.674E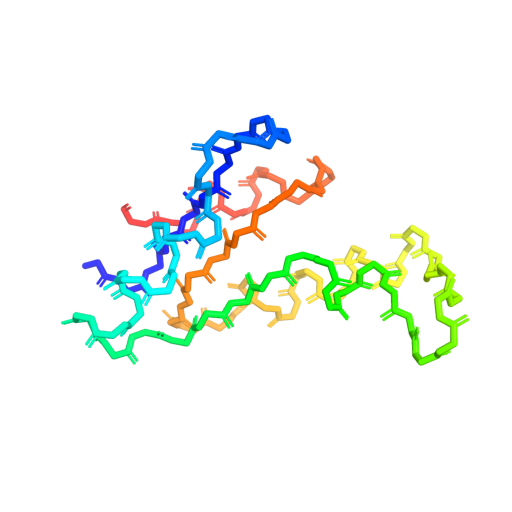-01  e=6.968E-02  Streptococcus pneumoniae D39
  7r7s-assembly1_E  TM=4.207E-01  e=1.512E-01  Homo sapiens
  5vhs-assembly1_C  TM=3.885E-01  e=2.004E-01  Homo sapiens